Protein AF-A0A0S7ZL33-F1 (afdb_monomer_lite)

Radius of gyration: 14.0 Å; chains: 1; bounding box: 43×29×29 Å

Sequence (73 aa):
QNGGKNVSRDIGIVVGRDIVAVEKAAYDLFLQANGKPIQEYTYPHVDPLLQVKHAAELGLGSIEYRIVEVRSV

pLDDT: mean 93.09, std 9.01, range [51.06, 98.56]

Structure (mmCIF, N/CA/C/O backbone):
data_AF-A0A0S7ZL33-F1
#
_entry.id   AF-A0A0S7ZL33-F1
#
loop_
_atom_site.group_PDB
_atom_site.id
_atom_site.type_symbol
_atom_site.label_atom_id
_atom_site.label_alt_id
_atom_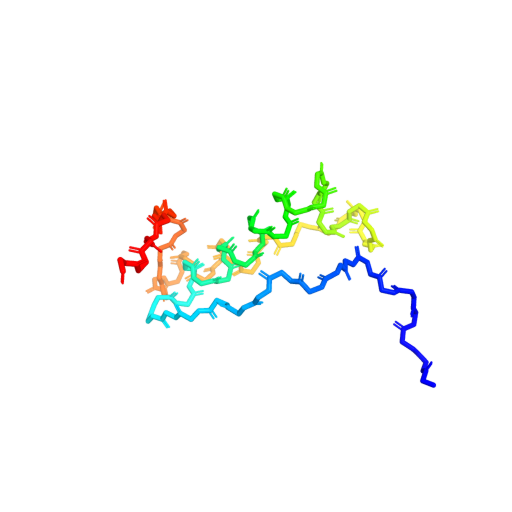site.label_comp_id
_atom_site.label_asym_id
_atom_site.label_entity_id
_atom_site.label_seq_id
_atom_site.pdbx_PDB_ins_code
_atom_site.Cartn_x
_atom_site.Cartn_y
_atom_site.Cartn_z
_atom_site.occupancy
_atom_site.B_iso_or_equiv
_atom_site.auth_seq_id
_atom_site.auth_comp_id
_atom_site.auth_asym_id
_atom_site.auth_atom_id
_atom_site.pdbx_PDB_model_num
ATOM 1 N N . GLN A 1 1 ? 20.662 5.045 15.085 1.00 51.06 1 GLN A N 1
ATOM 2 C CA . GLN A 1 1 ? 19.851 4.248 14.142 1.00 51.06 1 GLN A CA 1
ATOM 3 C C . GLN A 1 1 ? 20.212 4.705 12.735 1.00 51.06 1 GLN A C 1
ATOM 5 O O . GLN A 1 1 ? 20.168 5.902 12.489 1.00 51.06 1 GLN A O 1
ATOM 10 N N . ASN A 1 2 ? 20.608 3.793 11.844 1.00 56.84 2 ASN A N 1
ATOM 11 C CA . ASN A 1 2 ? 21.061 4.105 10.477 1.00 56.84 2 ASN A CA 1
ATOM 12 C C . ASN A 1 2 ? 19.885 4.123 9.468 1.00 56.84 2 ASN A C 1
ATOM 14 O O . ASN A 1 2 ? 19.991 3.546 8.395 1.00 56.84 2 ASN A O 1
ATOM 18 N N . GLY A 1 3 ? 18.736 4.706 9.840 1.00 66.62 3 GLY A N 1
ATOM 19 C CA . GLY A 1 3 ? 17.447 4.501 9.150 1.00 66.62 3 GLY A CA 1
ATOM 20 C C . GLY A 1 3 ? 17.037 5.545 8.102 1.00 66.62 3 GLY A C 1
ATOM 21 O O . GLY A 1 3 ? 15.962 5.426 7.526 1.00 66.62 3 GLY A O 1
ATOM 22 N N . GLY A 1 4 ? 17.852 6.572 7.848 1.00 76.88 4 GLY A N 1
ATOM 23 C CA . GLY A 1 4 ? 17.443 7.700 7.003 1.00 76.88 4 GLY A CA 1
ATOM 24 C C . GLY A 1 4 ? 16.355 8.572 7.647 1.00 76.88 4 GLY A C 1
ATOM 25 O O . GLY A 1 4 ? 16.012 8.414 8.818 1.00 76.88 4 GLY A O 1
ATOM 26 N N . LYS A 1 5 ? 15.854 9.558 6.895 1.00 86.25 5 LYS A N 1
ATOM 27 C CA . LYS A 1 5 ? 14.781 10.456 7.346 1.00 86.25 5 LYS A CA 1
ATOM 28 C C . LYS A 1 5 ? 13.424 9.777 7.145 1.00 86.25 5 LYS A C 1
ATOM 30 O O . LYS A 1 5 ? 13.173 9.231 6.076 1.00 86.25 5 LYS A O 1
ATOM 35 N N . ASN A 1 6 ? 12.534 9.886 8.132 1.00 90.31 6 ASN A N 1
ATOM 36 C CA . ASN A 1 6 ? 11.149 9.432 7.994 1.00 90.31 6 ASN A CA 1
ATOM 37 C C . ASN A 1 6 ? 10.470 10.143 6.813 1.00 90.31 6 ASN A C 1
ATOM 39 O O . ASN A 1 6 ? 10.476 11.374 6.738 1.00 90.31 6 ASN A O 1
ATOM 43 N N . VAL A 1 7 ? 9.878 9.362 5.910 1.00 92.06 7 VAL A N 1
ATOM 44 C CA . VAL A 1 7 ? 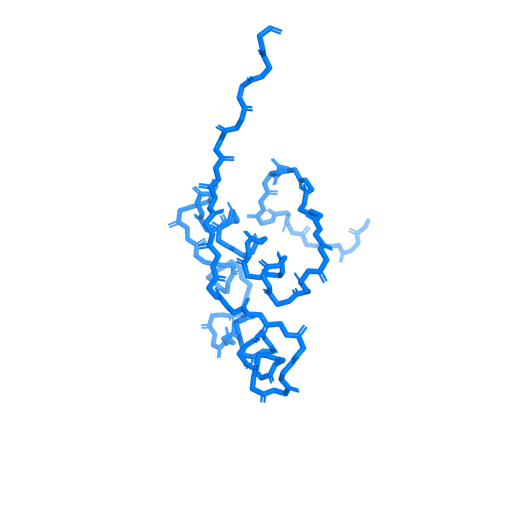9.201 9.869 4.703 1.00 92.06 7 VAL A CA 1
ATOM 45 C C . VAL A 1 7 ? 7.719 10.171 4.927 1.00 92.06 7 VAL A C 1
ATOM 47 O O . VAL A 1 7 ? 7.104 10.833 4.099 1.00 92.06 7 VAL A O 1
ATOM 50 N N . SER A 1 8 ? 7.148 9.722 6.048 1.00 94.31 8 SER A N 1
ATOM 51 C CA . SER A 1 8 ? 5.775 10.026 6.445 1.00 94.31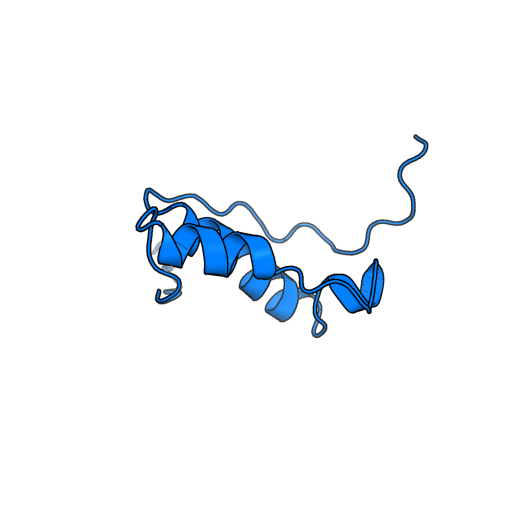 8 SER A CA 1
ATOM 52 C C . SER A 1 8 ? 5.608 10.033 7.965 1.00 94.31 8 SER A C 1
ATOM 54 O O . SER A 1 8 ? 6.468 9.549 8.706 1.00 94.31 8 SER A O 1
ATOM 56 N N . ARG A 1 9 ? 4.496 10.615 8.416 1.00 94.00 9 ARG A N 1
ATOM 57 C CA . ARG A 1 9 ? 3.987 10.494 9.787 1.00 94.00 9 ARG A CA 1
ATOM 58 C C . ARG A 1 9 ? 3.270 9.152 9.968 1.00 94.00 9 ARG A C 1
ATOM 60 O O . ARG A 1 9 ? 3.022 8.448 8.997 1.00 94.00 9 ARG A O 1
ATOM 67 N N . ASP A 1 10 ? 2.876 8.836 11.197 1.00 95.56 10 ASP A N 1
ATOM 68 C CA . ASP A 1 10 ? 1.943 7.733 11.438 1.00 95.56 10 ASP A CA 1
ATOM 69 C C . ASP A 1 10 ? 0.578 8.023 10.774 1.00 95.56 10 ASP A C 1
ATOM 71 O O . ASP A 1 10 ? 0.025 9.128 10.899 1.00 95.56 10 ASP A O 1
ATOM 75 N N . ILE A 1 11 ? 0.071 7.033 10.039 1.00 94.50 11 ILE A N 1
ATOM 76 C CA . ILE A 1 11 ? -1.199 7.050 9.300 1.00 94.50 11 ILE A CA 1
ATOM 77 C C . ILE A 1 11 ? -2.139 5.908 9.729 1.00 94.50 11 ILE A C 1
ATOM 79 O O . ILE A 1 11 ? -3.208 5.756 9.141 1.00 94.50 11 ILE A O 1
ATOM 83 N N . GLY A 1 12 ? -1.772 5.140 10.762 1.00 94.50 12 GLY A N 1
ATOM 84 C CA . GLY A 1 12 ? -2.550 4.023 11.295 1.00 94.50 12 GLY A CA 1
ATOM 85 C C . GLY A 1 12 ? -2.140 2.650 10.753 1.00 94.50 12 GLY A C 1
ATOM 86 O O . GLY A 1 12 ? -1.102 2.486 10.115 1.00 94.50 12 GLY A O 1
ATOM 87 N N . ILE A 1 13 ? -2.972 1.641 11.037 1.00 95.44 13 ILE A N 1
ATOM 88 C CA . ILE A 1 13 ? -2.751 0.236 10.663 1.00 95.44 13 ILE A CA 1
ATOM 89 C C . ILE A 1 13 ? -3.894 -0.224 9.756 1.00 95.44 13 ILE A C 1
ATOM 91 O O . ILE A 1 13 ? -5.065 -0.040 10.087 1.00 95.44 13 ILE A O 1
ATOM 95 N N . VAL A 1 14 ? -3.551 -0.869 8.640 1.00 95.62 14 VAL A N 1
ATOM 96 C CA . VAL A 1 14 ? -4.512 -1.543 7.759 1.00 95.62 14 VAL A CA 1
ATOM 97 C C . VAL A 1 14 ? -4.546 -3.027 8.106 1.00 95.62 14 VAL A C 1
ATOM 99 O O . VAL A 1 14 ? -3.505 -3.673 8.205 1.00 95.62 14 VAL A O 1
ATOM 102 N N . VAL A 1 15 ? -5.745 -3.576 8.284 1.00 95.12 15 VAL A N 1
ATOM 103 C CA . VAL A 1 15 ? -5.960 -5.005 8.538 1.00 95.12 15 VAL A CA 1
ATOM 104 C C . VAL A 1 15 ? -7.082 -5.527 7.649 1.00 95.12 15 VAL A C 1
ATOM 106 O O . VAL A 1 15 ? -8.056 -4.825 7.383 1.00 95.12 15 VAL A O 1
ATOM 109 N N . GLY A 1 16 ? -6.965 -6.770 7.192 1.00 94.31 16 GLY A N 1
ATOM 110 C CA . GLY A 1 16 ? -7.954 -7.384 6.313 1.00 94.31 16 GLY A CA 1
ATOM 111 C C . GLY A 1 16 ? -7.623 -8.836 5.984 1.00 94.31 16 GLY A C 1
ATOM 112 O O . GLY A 1 16 ? -6.567 -9.341 6.353 1.00 94.31 16 GLY A O 1
ATOM 113 N N . ARG A 1 17 ? -8.561 -9.518 5.314 1.00 97.06 17 ARG A N 1
ATOM 114 C CA . ARG A 1 17 ? -8.415 -10.923 4.877 1.00 97.06 17 ARG A CA 1
ATOM 115 C C . ARG A 1 17 ? -8.009 -11.072 3.409 1.00 97.06 17 ARG A C 1
ATOM 117 O O . ARG A 1 17 ? -7.661 -12.169 2.997 1.00 97.06 17 ARG A O 1
ATOM 124 N N . ASP A 1 18 ? -8.077 -9.990 2.641 1.00 97.94 18 ASP A N 1
ATOM 125 C CA . ASP A 1 18 ? -7.604 -9.920 1.259 1.00 97.94 18 ASP A CA 1
ATOM 126 C C . ASP A 1 18 ? -6.274 -9.160 1.262 1.00 97.94 18 ASP A C 1
ATOM 128 O O . ASP A 1 18 ? -6.245 -7.961 1.540 1.00 97.94 18 ASP A O 1
ATOM 132 N N . ILE A 1 19 ? -5.168 -9.870 1.028 1.00 96.88 19 ILE A N 1
ATOM 133 C CA . ILE A 1 19 ? -3.825 -9.294 1.155 1.00 96.88 19 ILE A CA 1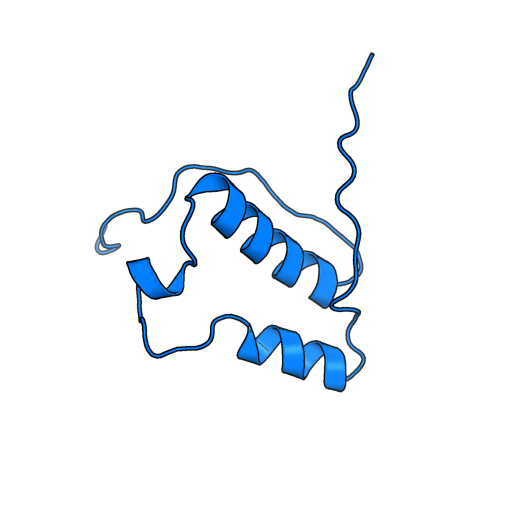
ATOM 134 C C . ILE A 1 19 ? -3.528 -8.261 0.064 1.00 96.88 19 ILE A C 1
ATOM 136 O O . ILE A 1 19 ? -2.847 -7.272 0.328 1.00 96.88 19 ILE A O 1
ATOM 140 N N . VAL A 1 20 ? -4.078 -8.448 -1.139 1.00 98.56 20 VAL A N 1
ATOM 141 C CA . VAL A 1 20 ? -3.900 -7.512 -2.256 1.00 98.56 20 VAL A CA 1
ATOM 142 C C . VAL A 1 20 ? -4.619 -6.203 -1.943 1.00 98.56 20 VAL A C 1
ATOM 144 O O . VAL A 1 20 ? -4.027 -5.131 -2.080 1.00 98.56 20 VAL A O 1
ATOM 147 N N . ALA A 1 21 ? -5.856 -6.286 -1.445 1.00 98.25 21 ALA A N 1
ATOM 148 C CA . ALA A 1 21 ? -6.618 -5.111 -1.041 1.00 98.25 21 ALA A CA 1
ATOM 149 C C . ALA A 1 21 ? -5.961 -4.381 0.142 1.00 98.25 21 ALA A C 1
ATOM 151 O O . ALA A 1 21 ? -5.906 -3.154 0.141 1.00 98.25 21 ALA A O 1
ATOM 152 N N . VAL A 1 22 ? -5.428 -5.113 1.131 1.00 97.44 22 VAL A N 1
ATOM 153 C CA . VAL A 1 22 ? -4.719 -4.534 2.290 1.00 97.44 22 VAL A CA 1
ATOM 154 C C . VAL A 1 22 ? -3.479 -3.751 1.855 1.00 97.44 22 VAL A C 1
ATO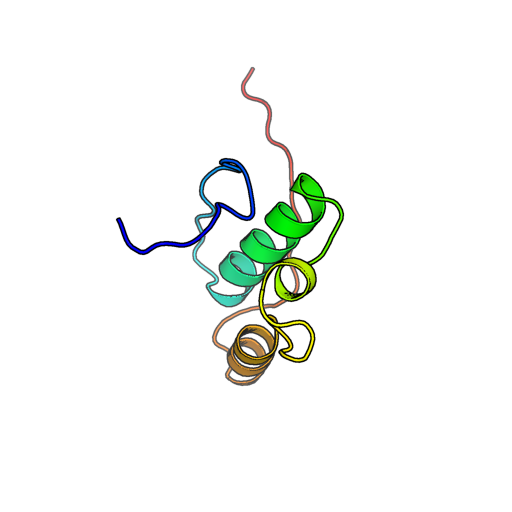M 156 O O . VAL A 1 22 ? -3.323 -2.596 2.253 1.00 97.44 22 VAL A O 1
ATOM 159 N N . GLU A 1 23 ? -2.626 -4.339 1.016 1.00 97.31 23 GLU A N 1
ATOM 160 C CA . GLU A 1 23 ? -1.391 -3.692 0.556 1.00 97.31 23 GLU A CA 1
ATOM 161 C C . GLU A 1 23 ? -1.698 -2.472 -0.328 1.00 97.31 23 GLU A C 1
ATOM 163 O O . GLU A 1 23 ? -1.115 -1.396 -0.154 1.00 97.31 23 GLU A O 1
ATOM 168 N N . LYS A 1 24 ? -2.681 -2.591 -1.237 1.00 97.94 24 LYS A N 1
ATOM 169 C CA . LYS A 1 24 ? -3.125 -1.462 -2.066 1.00 97.94 24 LYS A CA 1
ATOM 170 C C . LYS A 1 24 ? -3.720 -0.334 -1.220 1.00 97.94 24 LYS A C 1
ATOM 172 O O . LYS A 1 24 ? -3.410 0.831 -1.469 1.00 97.94 24 LYS A O 1
ATOM 177 N N . ALA A 1 25 ? -4.525 -0.667 -0.211 1.00 97.19 25 ALA A N 1
ATOM 178 C CA . ALA A 1 25 ? -5.101 0.308 0.708 1.00 97.19 25 ALA A CA 1
ATOM 179 C C . ALA A 1 25 ? -4.033 1.038 1.526 1.00 97.19 25 ALA A C 1
ATOM 181 O O . ALA A 1 25 ? -4.119 2.254 1.683 1.00 97.19 25 ALA A O 1
ATOM 182 N N . ALA A 1 26 ? -2.999 0.339 1.999 1.00 96.62 26 ALA A N 1
ATOM 183 C CA . ALA A 1 26 ? -1.882 0.969 2.700 1.00 96.62 26 ALA A CA 1
ATOM 184 C C . ALA A 1 26 ? -1.150 1.990 1.810 1.00 96.62 26 ALA A C 1
ATOM 186 O O . ALA A 1 26 ? -0.878 3.111 2.249 1.00 96.62 26 ALA A O 1
ATOM 187 N N . TYR A 1 27 ? -0.894 1.643 0.543 1.00 97.00 27 TYR A N 1
ATOM 188 C CA . TYR A 1 27 ? -0.308 2.568 -0.430 1.00 97.00 27 TYR A CA 1
ATOM 189 C C . TYR A 1 27 ? -1.198 3.794 -0.690 1.00 97.00 27 TYR A C 1
ATOM 191 O O . TYR A 1 27 ? -0.713 4.927 -0.683 1.00 97.00 27 TYR A O 1
ATOM 199 N N . ASP A 1 28 ? -2.499 3.590 -0.892 1.00 96.69 28 ASP A N 1
ATOM 200 C CA . ASP A 1 28 ? -3.430 4.684 -1.187 1.00 96.69 28 ASP A CA 1
ATOM 201 C C . ASP A 1 28 ? -3.613 5.624 0.009 1.00 96.69 28 ASP A C 1
ATOM 203 O O . ASP A 1 28 ? -3.637 6.842 -0.167 1.00 96.69 28 ASP A O 1
ATOM 207 N N . LEU A 1 29 ? -3.656 5.085 1.231 1.00 96.25 29 LEU A N 1
ATOM 208 C CA . LEU A 1 29 ? -3.683 5.881 2.460 1.00 96.25 29 LEU A CA 1
ATOM 209 C C . LEU A 1 29 ? -2.388 6.681 2.642 1.00 96.25 29 LEU A C 1
ATOM 211 O O . LEU A 1 29 ? -2.442 7.843 3.052 1.00 96.25 29 LEU A O 1
ATOM 215 N N . PHE A 1 30 ? -1.229 6.112 2.288 1.00 96.75 30 PHE A N 1
ATOM 216 C CA . PHE A 1 30 ? 0.025 6.865 2.251 1.00 96.75 30 PHE A CA 1
ATOM 217 C C . PHE A 1 30 ? -0.064 8.024 1.253 1.00 96.75 30 PHE A C 1
ATOM 219 O O . PHE A 1 30 ? 0.247 9.164 1.607 1.00 96.75 30 PHE A O 1
ATOM 226 N N . LEU A 1 31 ? -0.501 7.761 0.019 1.00 96.38 31 LEU A N 1
ATOM 227 C CA . LEU A 1 31 ? -0.644 8.791 -1.010 1.00 96.38 31 LEU A CA 1
ATOM 228 C C . LEU A 1 31 ? -1.606 9.897 -0.553 1.00 96.38 31 LEU A C 1
ATOM 230 O O . LEU A 1 31 ? -1.282 11.078 -0.667 1.00 96.38 31 LEU A O 1
ATOM 234 N N . GLN A 1 32 ? -2.745 9.527 0.033 1.00 95.38 32 GLN A N 1
ATOM 235 C CA . GLN A 1 32 ? -3.725 10.464 0.576 1.00 95.38 32 GLN A CA 1
ATOM 236 C C . GLN A 1 32 ? -3.141 11.323 1.708 1.00 95.38 32 GLN A C 1
ATOM 238 O O . GLN A 1 32 ? -3.387 12.526 1.757 1.00 95.38 32 GLN A O 1
ATOM 243 N N . ALA A 1 33 ? -2.359 10.730 2.615 1.00 96.06 33 ALA A N 1
ATOM 244 C CA . ALA A 1 33 ? -1.801 11.435 3.766 1.00 96.06 33 ALA A CA 1
ATOM 245 C C . ALA A 1 33 ? -0.628 12.368 3.419 1.00 96.06 33 ALA A C 1
ATOM 247 O O . ALA A 1 33 ? -0.402 13.340 4.142 1.00 96.06 33 ALA A O 1
ATOM 248 N N . ASN A 1 34 ? 0.123 12.073 2.351 1.00 96.44 34 ASN A N 1
ATOM 249 C CA . ASN A 1 34 ? 1.356 12.790 1.998 1.00 96.44 34 ASN A CA 1
ATOM 250 C C . ASN A 1 34 ? 1.236 13.636 0.716 1.00 96.44 34 ASN A C 1
ATOM 252 O O . ASN A 1 34 ? 2.093 14.480 0.461 1.00 96.44 34 ASN A O 1
ATOM 256 N N . GLY A 1 35 ? 0.193 13.428 -0.095 1.00 97.00 35 GLY A N 1
ATOM 257 C CA . GLY A 1 35 ? -0.059 14.155 -1.347 1.00 97.00 35 GLY A CA 1
ATOM 258 C C . GLY A 1 35 ? 0.840 13.751 -2.520 1.00 97.00 35 GLY A C 1
ATOM 259 O O . GLY A 1 35 ? 0.681 14.276 -3.620 1.00 97.00 35 GLY A O 1
ATOM 260 N N . LYS A 1 36 ? 1.778 12.826 -2.300 1.00 96.38 36 LYS A N 1
ATOM 261 C CA . LYS A 1 36 ? 2.691 12.280 -3.306 1.00 96.38 36 LYS A CA 1
ATOM 262 C C . LYS A 1 36 ? 2.908 10.786 -3.082 1.00 96.38 36 LYS A C 1
ATOM 264 O O . LYS A 1 36 ? 2.808 10.315 -1.945 1.00 96.38 36 LYS A O 1
ATOM 269 N N . PRO A 1 37 ? 3.225 10.032 -4.140 1.00 96.44 37 PRO A N 1
ATOM 270 C CA . PRO A 1 37 ? 3.423 8.599 -4.036 1.00 96.44 37 PRO A CA 1
ATOM 271 C C . PRO A 1 37 ? 4.798 8.271 -3.419 1.00 96.44 37 PRO A C 1
ATOM 273 O O . PRO A 1 37 ? 5.754 9.037 -3.552 1.00 96.44 37 PRO A O 1
ATOM 276 N N . ILE A 1 38 ? 4.914 7.132 -2.723 1.00 95.31 38 ILE A N 1
ATOM 277 C CA . ILE A 1 38 ? 6.091 6.801 -1.888 1.00 95.31 38 ILE A CA 1
ATOM 278 C C . ILE A 1 38 ? 7.426 6.791 -2.652 1.00 95.31 38 ILE A C 1
ATOM 280 O O . ILE A 1 38 ? 8.472 7.136 -2.097 1.00 95.31 38 ILE A O 1
ATOM 284 N N . GLN A 1 39 ? 7.403 6.439 -3.937 1.00 95.56 39 GLN A N 1
ATOM 285 C CA . GLN A 1 39 ? 8.591 6.382 -4.783 1.00 95.56 39 GLN A CA 1
ATOM 286 C C . GLN A 1 39 ? 9.222 7.761 -5.019 1.00 95.56 39 GLN A C 1
ATOM 288 O O . GLN A 1 39 ? 10.437 7.843 -5.160 1.00 95.56 39 GLN A O 1
ATOM 293 N N . GLU A 1 40 ? 8.450 8.856 -4.969 1.00 95.75 40 GLU A N 1
ATOM 294 C CA . GLU A 1 40 ? 9.011 10.216 -5.060 1.00 95.75 40 GLU A CA 1
ATOM 295 C C . GLU A 1 40 ? 9.867 10.586 -3.839 1.00 95.75 40 GLU A C 1
ATOM 297 O O . GLU A 1 40 ? 10.734 11.452 -3.936 1.00 95.75 40 GLU A O 1
ATOM 302 N N . TYR A 1 41 ? 9.647 9.932 -2.696 1.00 93.25 41 TYR A N 1
ATOM 303 C CA . TYR A 1 41 ? 10.437 10.132 -1.478 1.00 93.25 41 TYR A CA 1
ATOM 304 C C . TYR A 1 41 ? 11.616 9.162 -1.359 1.00 93.25 41 TYR A C 1
ATOM 306 O O . TYR A 1 41 ? 12.471 9.347 -0.494 1.00 93.25 41 TYR A O 1
ATOM 314 N N . THR A 1 42 ? 11.636 8.107 -2.178 1.00 90.88 42 THR A N 1
ATOM 315 C CA . THR A 1 42 ? 12.577 6.986 -2.059 1.00 90.88 42 THR A CA 1
ATOM 316 C C . THR A 1 42 ? 13.282 6.725 -3.389 1.00 90.88 42 THR A C 1
ATOM 318 O O . THR A 1 42 ? 14.330 7.314 -3.646 1.00 90.88 42 THR A O 1
ATOM 321 N N . TYR A 1 43 ? 12.713 5.877 -4.248 1.00 92.44 43 TYR A N 1
ATOM 322 C CA . TYR A 1 43 ? 13.296 5.439 -5.516 1.00 92.44 43 TYR A CA 1
ATOM 323 C C . TYR A 1 43 ? 12.354 5.756 -6.692 1.00 92.44 43 TYR A C 1
ATOM 325 O O . TYR A 1 43 ? 11.552 4.900 -7.062 1.00 92.44 43 TYR A O 1
ATOM 333 N N . PRO A 1 44 ? 12.461 6.940 -7.333 1.00 95.44 44 PRO A N 1
ATOM 334 C CA . PRO A 1 44 ? 11.475 7.429 -8.311 1.00 95.44 44 PRO A CA 1
ATOM 335 C C . PRO A 1 44 ? 11.244 6.539 -9.539 1.00 95.44 44 PRO A C 1
ATOM 337 O O . PRO A 1 44 ? 10.229 6.672 -10.215 1.00 95.44 44 PRO A O 1
ATOM 340 N N . HIS A 1 45 ? 12.187 5.648 -9.844 1.00 96.31 45 HIS A N 1
ATOM 341 C CA . HIS A 1 45 ? 12.142 4.760 -11.008 1.00 96.31 45 HIS A CA 1
ATOM 342 C C . HIS A 1 45 ? 11.551 3.375 -10.710 1.00 96.31 45 HIS A C 1
ATOM 344 O O . HIS A 1 45 ? 11.485 2.541 -11.609 1.00 96.31 45 HIS A O 1
ATOM 350 N N . VAL A 1 46 ? 11.144 3.110 -9.466 1.00 95.69 46 VAL A N 1
ATOM 351 C CA . VAL A 1 46 ? 10.549 1.834 -9.052 1.00 95.69 46 VAL A CA 1
ATOM 352 C C . VAL A 1 46 ? 9.033 2.001 -8.946 1.00 95.69 46 VAL A C 1
ATOM 354 O O . VAL A 1 46 ? 8.563 2.881 -8.227 1.00 95.69 46 VAL A O 1
ATOM 357 N N . ASP A 1 47 ? 8.264 1.154 -9.641 1.00 96.56 47 ASP A N 1
ATOM 358 C CA . ASP A 1 47 ? 6.810 1.065 -9.444 1.00 96.56 47 ASP A CA 1
ATOM 359 C C . ASP A 1 47 ? 6.524 0.321 -8.126 1.00 96.56 47 ASP A C 1
ATOM 361 O O . ASP A 1 47 ? 6.742 -0.894 -8.060 1.00 96.56 47 ASP A O 1
ATOM 365 N N . PRO A 1 48 ? 6.019 0.998 -7.078 1.00 96.25 48 PRO A N 1
ATOM 366 C CA . PRO A 1 48 ? 5.732 0.350 -5.799 1.00 96.25 48 PRO A CA 1
ATOM 367 C C . PRO A 1 48 ? 4.571 -0.651 -5.884 1.00 96.25 48 PRO A C 1
ATOM 369 O O . PRO A 1 48 ? 4.445 -1.512 -5.019 1.00 96.25 48 PRO A O 1
ATOM 372 N N . LEU A 1 49 ? 3.720 -0.563 -6.912 1.00 97.62 49 LEU A N 1
ATOM 373 C CA . LEU A 1 49 ? 2.556 -1.434 -7.072 1.00 97.62 49 LEU A CA 1
ATOM 374 C C . LEU A 1 49 ? 2.850 -2.684 -7.903 1.00 97.62 49 LEU A C 1
ATOM 376 O O . LEU A 1 49 ? 1.948 -3.501 -8.085 1.00 97.62 49 LEU A O 1
ATOM 380 N N . LEU A 1 50 ? 4.081 -2.867 -8.392 1.00 97.88 50 LEU A N 1
ATOM 381 C CA . LEU A 1 50 ? 4.444 -4.015 -9.226 1.00 97.88 50 LEU A CA 1
ATOM 382 C C . LEU A 1 50 ? 4.112 -5.352 -8.541 1.00 97.88 50 LEU A C 1
ATOM 384 O O . LEU A 1 50 ? 3.428 -6.191 -9.123 1.00 97.88 50 LEU A O 1
ATOM 388 N N . GLN A 1 51 ? 4.532 -5.521 -7.282 1.00 97.12 51 GLN A N 1
ATOM 389 C CA . GLN A 1 51 ? 4.260 -6.741 -6.512 1.00 97.12 51 GLN A CA 1
ATOM 390 C C . GLN A 1 51 ? 2.763 -6.950 -6.238 1.00 97.12 51 GLN A C 1
ATOM 392 O O . GLN A 1 51 ? 2.283 -8.080 -6.243 1.00 97.12 51 GLN A O 1
ATOM 397 N N . VAL A 1 52 ? 2.016 -5.859 -6.044 1.00 98.19 52 VAL A N 1
ATOM 398 C CA . VAL A 1 52 ? 0.580 -5.887 -5.731 1.00 98.19 52 VAL A CA 1
ATOM 399 C C . VAL A 1 52 ? -0.215 -6.354 -6.947 1.00 98.19 52 VAL A C 1
ATOM 401 O O . VAL A 1 52 ? -1.064 -7.234 -6.834 1.00 98.19 52 VAL A O 1
ATOM 404 N N . LYS A 1 53 ? 0.104 -5.803 -8.126 1.00 98.50 53 LYS A N 1
ATOM 405 C CA . LYS A 1 53 ? -0.502 -6.197 -9.406 1.00 98.50 53 LYS A CA 1
ATOM 406 C C . LYS A 1 53 ? -0.236 -7.672 -9.698 1.00 98.50 53 LYS A C 1
ATOM 408 O O . LYS A 1 53 ? -1.170 -8.410 -9.985 1.00 98.50 53 LYS A O 1
ATOM 413 N N . HIS A 1 54 ? 1.009 -8.114 -9.528 1.00 98.31 54 HIS A N 1
ATOM 414 C CA . HIS A 1 54 ? 1.369 -9.510 -9.755 1.00 98.31 54 HIS A CA 1
ATOM 415 C C . HIS A 1 54 ? 0.666 -10.474 -8.783 1.00 98.31 54 HIS A C 1
ATOM 417 O O . HIS A 1 54 ? 0.168 -11.520 -9.189 1.00 98.31 54 HIS A O 1
ATOM 423 N N . ALA A 1 55 ? 0.552 -10.115 -7.501 1.00 98.50 55 ALA A N 1
ATOM 424 C CA . ALA A 1 55 ? -0.199 -10.911 -6.529 1.00 98.50 55 ALA A CA 1
ATOM 425 C C . ALA A 1 55 ? -1.691 -11.039 -6.898 1.00 98.50 55 ALA A C 1
ATOM 427 O O . ALA A 1 55 ? -2.280 -12.106 -6.713 1.00 98.50 55 ALA A O 1
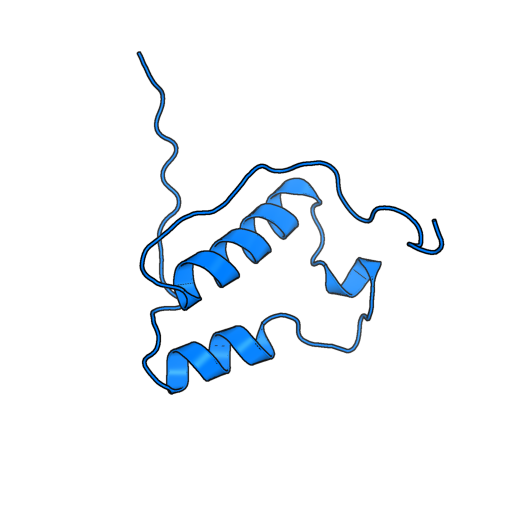ATOM 428 N N . ALA A 1 56 ? -2.290 -9.981 -7.456 1.00 98.56 56 ALA A N 1
ATOM 429 C CA . ALA A 1 56 ? -3.659 -10.014 -7.968 1.00 98.56 56 ALA A CA 1
ATOM 430 C C . ALA A 1 56 ? -3.796 -10.965 -9.173 1.00 98.56 56 ALA A C 1
ATOM 432 O O . ALA A 1 56 ? -4.726 -11.766 -9.219 1.00 98.56 56 ALA A O 1
ATOM 433 N N . GLU A 1 57 ? -2.841 -10.936 -10.111 1.00 98.38 57 GLU A N 1
ATOM 434 C CA . GLU A 1 57 ? -2.788 -11.848 -11.268 1.00 98.38 57 GLU A CA 1
ATOM 435 C C . GLU A 1 57 ? -2.682 -13.324 -10.852 1.00 98.38 57 GLU A C 1
ATOM 437 O O . GLU A 1 57 ? -3.257 -14.194 -11.503 1.00 98.38 57 GLU A O 1
ATOM 442 N N . LEU A 1 58 ? -1.994 -13.611 -9.741 1.00 98.38 58 LEU A N 1
ATOM 443 C CA . LEU A 1 58 ? -1.903 -14.951 -9.148 1.00 98.38 58 LEU A CA 1
ATOM 444 C C . LEU A 1 58 ? -3.181 -15.389 -8.407 1.00 98.38 58 LEU A C 1
ATOM 446 O O . LEU A 1 58 ? -3.254 -16.524 -7.937 1.00 98.38 58 LEU A O 1
ATOM 450 N N . GLY A 1 59 ? -4.180 -14.512 -8.277 1.00 98.19 59 GLY A N 1
ATOM 451 C CA . GLY A 1 59 ? -5.433 -14.802 -7.581 1.00 98.19 59 GLY A CA 1
ATOM 452 C C . GLY A 1 59 ? -5.335 -14.756 -6.053 1.00 98.19 59 GLY A C 1
ATOM 453 O O . GLY A 1 59 ? -6.178 -15.339 -5.376 1.00 98.19 59 GLY A O 1
ATOM 454 N N . LEU A 1 60 ? -4.330 -14.072 -5.490 1.00 98.19 60 LEU A N 1
ATOM 455 C CA . LEU A 1 60 ? -4.168 -13.939 -4.033 1.00 98.19 60 LEU A CA 1
ATOM 456 C C . LEU A 1 60 ? -5.137 -12.927 -3.399 1.00 98.19 60 LEU A C 1
ATOM 458 O O . LEU A 1 60 ? -5.211 -12.830 -2.174 1.00 98.19 60 LEU A O 1
ATOM 462 N N . GLY A 1 61 ? -5.864 -12.170 -4.220 1.00 97.88 61 GLY A N 1
ATOM 463 C CA . GLY A 1 61 ? -6.791 -11.140 -3.776 1.00 97.88 61 GLY A CA 1
ATOM 464 C C . GLY A 1 61 ? -7.171 -10.176 -4.895 1.00 97.88 61 GLY A C 1
ATOM 465 O O . GLY A 1 61 ? -6.844 -10.398 -6.062 1.00 97.88 61 GLY A O 1
ATOM 466 N N . SER A 1 62 ? -7.856 -9.098 -4.530 1.00 97.88 62 SER A N 1
ATOM 467 C CA . SER A 1 62 ? -8.358 -8.078 -5.452 1.00 97.88 62 SER A CA 1
ATOM 468 C C . SER A 1 62 ? -7.666 -6.729 -5.252 1.00 97.88 62 SER A C 1
ATOM 470 O O . SER A 1 62 ? -7.494 -6.268 -4.127 1.00 97.88 62 SER A O 1
ATOM 472 N N . ILE A 1 63 ? -7.330 -6.048 -6.354 1.00 97.12 63 ILE A N 1
ATOM 473 C CA . ILE A 1 63 ? -6.881 -4.645 -6.314 1.00 97.12 63 ILE A CA 1
ATOM 474 C C . ILE A 1 63 ? -8.047 -3.670 -6.089 1.00 97.12 63 ILE A C 1
ATOM 476 O O . ILE A 1 63 ? -7.838 -2.537 -5.662 1.00 97.12 63 ILE A O 1
ATOM 480 N N . GLU A 1 64 ? -9.272 -4.118 -6.366 1.00 96.00 64 GLU A N 1
ATOM 481 C CA . GLU A 1 64 ? -10.498 -3.345 -6.207 1.00 96.00 64 GLU A CA 1
ATOM 482 C C . GLU A 1 64 ? -11.030 -3.476 -4.781 1.00 96.00 64 GLU A C 1
ATOM 484 O O . GLU A 1 64 ? -11.257 -4.584 -4.287 1.00 96.00 64 GLU A O 1
ATOM 489 N N . TYR A 1 65 ? -11.272 -2.338 -4.138 1.00 94.81 65 TYR A N 1
ATOM 490 C CA . TYR A 1 65 ? -11.843 -2.236 -2.799 1.00 94.81 65 TYR A CA 1
ATOM 491 C C . TYR A 1 65 ? -12.512 -0.864 -2.621 1.00 94.81 65 TYR A C 1
ATOM 493 O O . TYR A 1 65 ? -12.419 0.014 -3.478 1.00 94.81 65 TYR A O 1
ATOM 501 N N . ARG A 1 66 ? -13.217 -0.665 -1.502 1.00 93.25 66 ARG A N 1
ATOM 502 C CA . ARG A 1 66 ? -13.784 0.640 -1.129 1.00 93.25 66 ARG A CA 1
ATOM 503 C C . ARG A 1 66 ? -13.395 0.995 0.296 1.00 93.25 66 ARG A C 1
ATOM 505 O O . ARG A 1 66 ? -13.595 0.189 1.200 1.00 93.25 66 ARG A O 1
ATOM 512 N N . ILE A 1 67 ? -12.890 2.211 0.489 1.00 87.44 67 ILE A N 1
ATOM 513 C CA . ILE A 1 67 ? -12.670 2.787 1.819 1.00 87.44 67 ILE A CA 1
ATOM 514 C C . ILE A 1 67 ? -14.000 3.347 2.315 1.00 87.44 67 ILE A C 1
ATOM 516 O O . ILE A 1 67 ? -14.650 4.128 1.622 1.00 87.44 67 ILE A O 1
ATOM 520 N N . VAL A 1 68 ? -14.399 2.944 3.519 1.00 89.88 68 VAL A N 1
ATOM 521 C CA . VAL A 1 68 ? -15.596 3.452 4.190 1.00 89.88 68 VAL A CA 1
ATOM 522 C C . VAL A 1 68 ? -15.178 3.972 5.557 1.00 89.88 68 VAL A C 1
ATOM 524 O O . VAL A 1 68 ? -14.641 3.222 6.369 1.00 89.88 68 VAL A O 1
ATOM 527 N N . GLU A 1 69 ? -15.415 5.258 5.810 1.00 89.19 69 GLU A N 1
ATOM 528 C CA . GLU A 1 69 ? -15.231 5.842 7.138 1.00 89.19 69 GLU A CA 1
ATOM 529 C C . GLU A 1 69 ? -16.389 5.396 8.034 1.00 89.19 69 GLU A C 1
ATOM 531 O O . GLU A 1 69 ? -17.555 5.675 7.750 1.00 89.19 69 GLU A O 1
ATOM 536 N N . VAL A 1 70 ? -16.065 4.696 9.119 1.00 89.62 70 VAL A N 1
ATOM 537 C CA . VAL A 1 70 ? -17.039 4.312 10.141 1.00 89.62 70 VAL A CA 1
ATOM 538 C C . VAL A 1 70 ? -16.824 5.211 11.347 1.00 89.62 70 VAL A C 1
ATOM 540 O O . VAL A 1 70 ? -15.742 5.231 11.929 1.00 89.62 70 VAL A O 1
ATOM 543 N N . ARG A 1 71 ? -17.860 5.957 11.728 1.00 87.69 71 ARG A N 1
ATOM 544 C CA . ARG A 1 71 ? -17.862 6.740 12.963 1.00 87.69 71 ARG A CA 1
ATOM 545 C C . ARG A 1 71 ? -18.514 5.911 14.056 1.00 87.69 71 ARG A C 1
ATOM 547 O O . ARG A 1 71 ? -19.655 5.485 13.890 1.00 87.69 71 ARG A O 1
ATOM 554 N N . SER A 1 72 ? -17.803 5.689 15.156 1.00 77.38 72 SER A N 1
ATOM 555 C CA . SER A 1 72 ? -18.459 5.237 16.381 1.00 77.38 72 SER A CA 1
ATOM 556 C C . SER A 1 72 ? -19.306 6.385 16.924 1.00 77.38 72 SER A C 1
ATOM 558 O O . SER A 1 72 ? -18.809 7.506 17.050 1.00 77.38 72 SER A O 1
ATOM 560 N N . VAL A 1 73 ? -20.583 6.096 17.176 1.00 67.06 73 VAL A N 1
ATOM 561 C CA . VAL A 1 73 ? -21.490 6.933 17.977 1.00 67.06 73 VAL A CA 1
ATOM 562 C C . VAL A 1 73 ? -21.118 6.888 19.450 1.00 67.06 73 VAL A C 1
ATOM 564 O O . VAL A 1 73 ? -20.613 5.832 19.894 1.00 67.06 73 VAL A O 1
#

Foldseek 3Di:
DPDPDDPADDQDAFDDDQVLCRQLVVQVSRCVRNVHGPCVVPPVPDDPCPVSVVCVVVVSHDNDDDDDDDDDD

Secondary structure (DSSP, 8-state):
------SS--------S-HHHHHHHHHHHHHHHHSS-GGGGS-TTS-TTHHHHHHHHTTS--S----------